Protein AF-A0A5C0ZS28-F1 (afdb_monomer)

Foldseek 3Di:
DPWDKDDDDPVCNVPDVTDTDDDDDAFDKDKDAQPQDKDKDAAQDDWAQDPPPRDIHHHRDIDIDGRDPHIDIGTRD

Structure (mmCIF, N/CA/C/O backbone):
data_AF-A0A5C0ZS28-F1
#
_entry.id   AF-A0A5C0ZS28-F1
#
loop_
_atom_site.group_PDB
_atom_site.id
_atom_site.type_symbol
_atom_site.label_atom_id
_atom_site.label_alt_id
_atom_site.label_comp_id
_atom_site.label_asym_id
_atom_site.label_entity_id
_atom_site.label_seq_id
_atom_site.pdbx_PDB_ins_code
_atom_site.Cartn_x
_atom_site.Cartn_y
_atom_site.Cartn_z
_atom_site.occupancy
_atom_site.B_iso_or_equiv
_atom_site.auth_seq_id
_atom_site.auth_comp_id
_atom_site.auth_asym_id
_atom_site.auth_atom_id
_atom_site.pdbx_PDB_model_num
ATOM 1 N N . MET A 1 1 ? 8.561 -4.138 12.104 1.00 48.47 1 MET A N 1
ATOM 2 C CA . MET A 1 1 ? 7.116 -4.358 11.879 1.00 48.47 1 MET A CA 1
ATOM 3 C C . MET A 1 1 ? 6.966 -5.613 11.050 1.00 48.47 1 MET A C 1
ATOM 5 O O . MET A 1 1 ? 7.736 -5.738 10.103 1.00 48.47 1 MET A O 1
ATOM 9 N N . PRO A 1 2 ? 6.0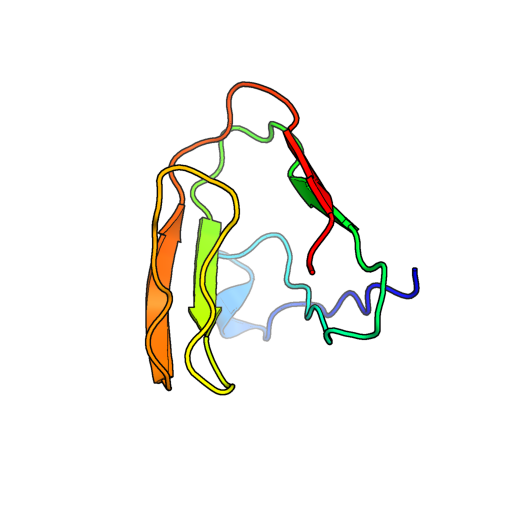71 -6.553 11.388 1.00 46.38 2 PRO A N 1
ATOM 10 C CA . PRO A 1 2 ? 5.833 -7.691 10.520 1.00 46.38 2 PRO A CA 1
ATOM 11 C C . PRO A 1 2 ? 4.939 -7.208 9.375 1.00 46.38 2 PRO A C 1
ATOM 13 O O . PRO A 1 2 ? 3.718 -7.234 9.474 1.00 46.38 2 PRO A O 1
ATOM 16 N N . PHE A 1 3 ? 5.554 -6.689 8.315 1.00 54.00 3 PHE A N 1
ATOM 17 C CA . PHE A 1 3 ? 4.877 -6.629 7.028 1.00 54.00 3 PHE A CA 1
ATOM 18 C C . PHE A 1 3 ? 4.705 -8.069 6.565 1.00 54.00 3 PHE A C 1
ATOM 20 O O . PHE A 1 3 ? 5.683 -8.817 6.492 1.00 54.00 3 PHE A O 1
ATOM 27 N N . GLU A 1 4 ? 3.470 -8.472 6.297 1.00 60.78 4 GLU A N 1
ATOM 28 C CA . GLU A 1 4 ? 3.221 -9.760 5.672 1.00 60.78 4 GLU A CA 1
ATOM 29 C C . GLU A 1 4 ? 3.222 -9.544 4.161 1.00 60.78 4 GLU A C 1
ATOM 31 O O . GLU A 1 4 ? 2.311 -8.938 3.593 1.00 60.78 4 GLU A O 1
ATOM 36 N N . TYR A 1 5 ? 4.318 -9.968 3.533 1.00 65.88 5 TYR A N 1
ATOM 37 C CA . TYR A 1 5 ? 4.416 -10.029 2.084 1.00 65.88 5 TYR A CA 1
ATOM 38 C C . TYR A 1 5 ? 3.647 -11.243 1.593 1.00 65.88 5 TYR A C 1
ATOM 40 O O . TYR A 1 5 ? 3.885 -12.364 2.047 1.00 65.88 5 TYR A O 1
ATOM 48 N N . PHE A 1 6 ? 2.801 -11.034 0.595 1.00 66.56 6 PHE A N 1
ATOM 49 C CA . PHE A 1 6 ? 2.157 -12.126 -0.115 1.00 66.56 6 PHE A CA 1
ATOM 50 C C . PHE A 1 6 ? 2.452 -12.020 -1.601 1.00 66.56 6 PHE A C 1
ATOM 52 O O . PHE A 1 6 ? 2.560 -10.929 -2.162 1.00 66.56 6 PHE A O 1
ATOM 59 N N . LYS A 1 7 ? 2.597 -13.177 -2.248 1.00 69.25 7 LYS A N 1
ATOM 60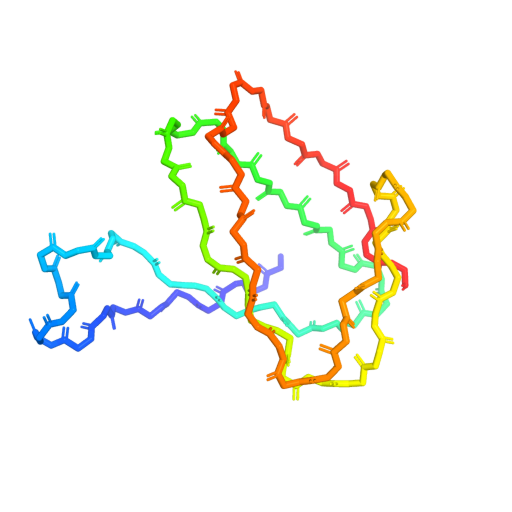 C CA . LYS A 1 7 ? 2.734 -13.229 -3.702 1.00 69.25 7 LYS A CA 1
ATOM 61 C C . LYS A 1 7 ? 1.364 -12.982 -4.346 1.00 69.25 7 LYS A C 1
ATOM 63 O O . LYS A 1 7 ? 0.374 -13.496 -3.823 1.00 69.25 7 LYS A O 1
ATOM 68 N N . PRO A 1 8 ? 1.303 -12.259 -5.477 1.00 67.62 8 PRO A N 1
ATOM 69 C CA . PRO A 1 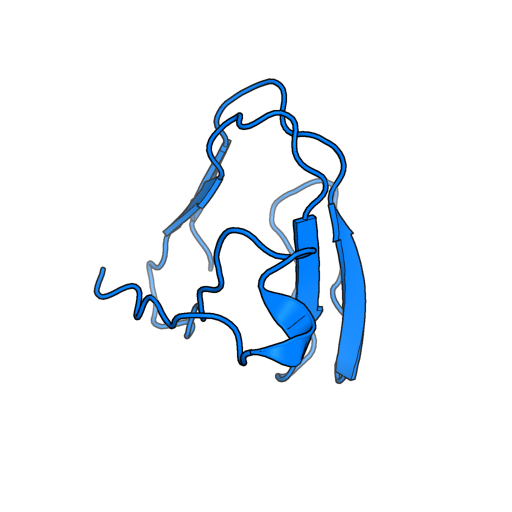8 ? 0.075 -12.151 -6.256 1.00 67.62 8 PRO A CA 1
ATOM 70 C C . PRO A 1 8 ? -0.428 -13.541 -6.667 1.00 67.62 8 PRO A C 1
ATOM 72 O O . PRO A 1 8 ? 0.377 -14.463 -6.858 1.00 67.62 8 PRO A O 1
ATOM 75 N N . CYS A 1 9 ? -1.743 -13.686 -6.858 1.00 76.75 9 CYS A N 1
ATOM 76 C CA . CYS A 1 9 ? -2.284 -14.850 -7.562 1.00 76.75 9 CYS A CA 1
ATOM 77 C C . CYS A 1 9 ? -1.741 -14.900 -9.001 1.00 76.75 9 CYS A C 1
ATOM 79 O O . CYS A 1 9 ? -1.246 -13.895 -9.520 1.00 76.75 9 CYS A O 1
ATOM 81 N N . GLU A 1 10 ? -1.798 -16.070 -9.642 1.00 78.50 10 GLU A N 1
ATOM 82 C CA . GLU A 1 10 ? -1.189 -16.287 -10.964 1.00 78.50 10 GLU A CA 1
ATOM 83 C C . GLU A 1 10 ? -1.657 -15.262 -12.006 1.00 78.50 10 GLU A C 1
ATOM 85 O O . GLU A 1 10 ? -0.847 -14.789 -12.801 1.00 78.50 10 GLU A O 1
ATOM 90 N N . GLU A 1 11 ? -2.926 -14.853 -11.954 1.00 83.38 11 GLU A N 1
ATOM 91 C CA . GLU A 1 11 ? -3.506 -13.882 -12.883 1.00 83.38 11 GLU A CA 1
ATOM 92 C C . GLU A 1 11 ? -2.933 -12.463 -12.724 1.00 83.38 11 GLU A C 1
ATOM 94 O O . GLU A 1 11 ? -2.902 -11.701 -13.690 1.00 83.38 11 GLU A O 1
ATOM 99 N N . LEU A 1 12 ? -2.463 -12.098 -11.527 1.00 77.50 12 LEU A N 1
ATOM 100 C CA . LEU A 1 12 ? -1.971 -10.750 -11.215 1.00 77.50 12 LEU A CA 1
ATOM 101 C C . LEU A 1 12 ? -0.448 -10.613 -11.304 1.00 77.50 12 LEU A C 1
ATOM 103 O O . LEU A 1 12 ? 0.059 -9.491 -11.354 1.00 77.50 12 LEU A O 1
ATOM 107 N N . LYS A 1 13 ? 0.292 -11.726 -11.375 1.00 78.00 13 LYS A N 1
ATOM 108 C CA . LYS A 1 13 ? 1.763 -11.730 -11.469 1.00 78.00 13 LYS A CA 1
ATOM 109 C C . LYS A 1 13 ? 2.356 -10.845 -12.574 1.00 78.00 13 LYS A C 1
ATOM 111 O O . LYS A 1 13 ? 3.404 -10.262 -12.313 1.00 78.00 13 LYS A O 1
ATOM 116 N N . PRO A 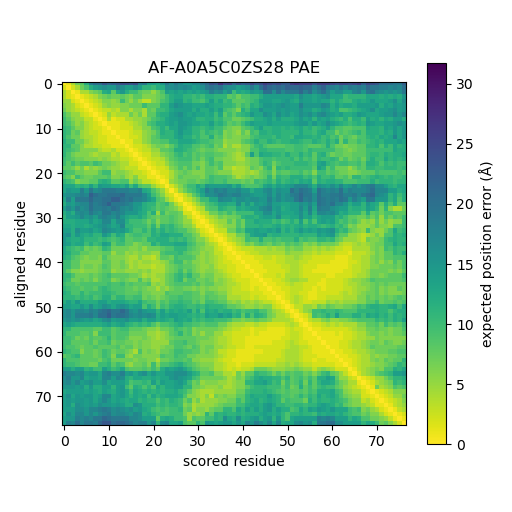1 14 ? 1.762 -10.724 -13.781 1.00 83.06 14 PRO A N 1
ATOM 117 C CA . PRO A 1 14 ? 2.331 -9.867 -14.825 1.00 83.06 14 PRO A CA 1
ATOM 118 C C . PRO A 1 14 ? 2.222 -8.369 -14.520 1.00 83.06 14 PRO A C 1
ATOM 120 O O . PRO A 1 14 ? 2.905 -7.572 -15.157 1.00 83.06 14 PRO A O 1
ATOM 123 N N . TYR A 1 15 ? 1.341 -7.986 -13.593 1.00 77.38 15 TYR A N 1
ATOM 124 C CA . TYR A 1 15 ? 0.955 -6.595 -13.360 1.00 77.38 15 TYR A CA 1
ATOM 125 C C . TYR A 1 15 ? 1.417 -6.068 -12.006 1.00 77.38 15 TYR A C 1
ATOM 127 O O . TYR A 1 15 ? 1.617 -4.866 -11.860 1.00 77.38 15 TYR A O 1
ATOM 135 N N . ILE A 1 16 ? 1.569 -6.948 -11.013 1.00 76.19 16 ILE A N 1
ATOM 136 C CA . ILE A 1 16 ? 1.813 -6.545 -9.631 1.00 76.19 16 ILE A CA 1
ATOM 137 C C . ILE A 1 16 ? 3.048 -7.263 -9.116 1.00 76.19 16 ILE A C 1
ATOM 139 O O . ILE A 1 16 ? 3.054 -8.478 -8.937 1.00 76.19 16 ILE A O 1
ATOM 143 N N . HIS A 1 17 ? 4.103 -6.488 -8.874 1.00 70.06 17 HIS A N 1
ATOM 144 C CA . HIS A 1 17 ? 5.369 -7.015 -8.379 1.00 70.06 17 HIS A CA 1
ATOM 145 C C . HIS A 1 17 ? 5.277 -7.460 -6.916 1.00 70.06 17 HIS A C 1
ATOM 147 O O . HIS A 1 17 ? 5.870 -8.475 -6.551 1.00 70.06 17 HIS A O 1
ATOM 153 N N . SER A 1 18 ? 4.509 -6.734 -6.099 1.00 68.06 18 SER A N 1
ATOM 154 C CA . SER A 1 18 ? 4.435 -6.945 -4.654 1.00 68.06 18 SER A CA 1
ATOM 155 C C . SER A 1 18 ? 3.081 -6.525 -4.089 1.00 68.06 18 SER A C 1
ATOM 157 O O . SER A 1 18 ? 2.481 -5.562 -4.552 1.00 68.06 18 SER A O 1
ATOM 159 N N . TYR A 1 19 ? 2.645 -7.228 -3.043 1.00 71.00 19 TYR A N 1
ATOM 160 C CA . TYR A 1 19 ? 1.523 -6.844 -2.190 1.00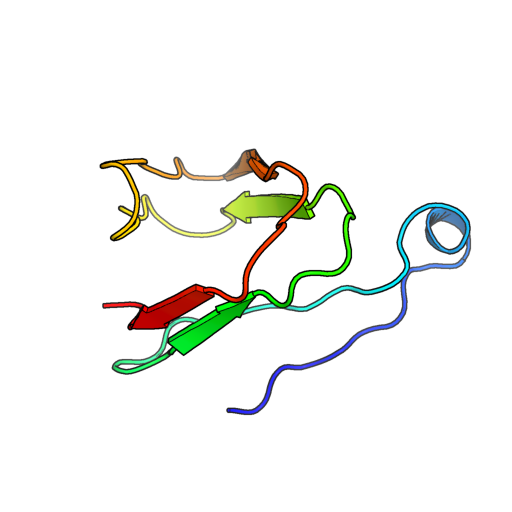 71.00 19 TYR A CA 1
ATOM 161 C C . TYR A 1 19 ? 1.964 -6.844 -0.728 1.00 71.00 19 TYR A C 1
ATOM 163 O O . TYR A 1 19 ? 2.685 -7.744 -0.286 1.00 71.00 19 TYR A O 1
ATOM 171 N N . TRP A 1 20 ? 1.470 -5.873 0.033 1.00 69.69 20 TRP A N 1
ATOM 172 C CA . TRP A 1 20 ? 1.609 -5.818 1.483 1.00 69.69 20 TRP A CA 1
ATOM 173 C C . TRP A 1 20 ? 0.297 -5.351 2.111 1.00 69.69 20 TRP A C 1
ATOM 175 O O . TRP A 1 20 ? -0.475 -4.608 1.512 1.00 69.69 20 TRP A O 1
ATOM 185 N N . THR A 1 21 ? 0.026 -5.811 3.329 1.00 69.81 21 THR A N 1
ATOM 186 C CA . THR A 1 21 ? -1.072 -5.292 4.151 1.00 69.81 21 THR A CA 1
ATOM 187 C C . THR A 1 21 ? -0.482 -4.590 5.359 1.00 69.81 21 THR A C 1
ATOM 189 O O . THR A 1 21 ? 0.298 -5.186 6.104 1.00 69.81 21 THR A O 1
ATOM 192 N N . LEU A 1 22 ? -0.891 -3.345 5.584 1.00 66.25 22 LEU A N 1
ATOM 193 C CA . LEU A 1 22 ? -0.617 -2.646 6.829 1.00 66.25 22 LEU A CA 1
ATOM 194 C C . LEU A 1 22 ? -1.838 -2.758 7.744 1.00 66.25 22 LEU A C 1
ATOM 196 O O . LEU A 1 22 ? -2.948 -2.394 7.366 1.00 66.25 22 LEU A O 1
ATOM 200 N N . LYS A 1 23 ? -1.637 -3.270 8.958 1.00 66.44 23 LYS A N 1
ATOM 201 C CA . LYS A 1 23 ? -2.653 -3.262 10.015 1.00 66.44 23 LYS A CA 1
ATOM 202 C C . LYS A 1 23 ? -2.225 -2.235 11.055 1.00 66.44 23 LYS A C 1
ATOM 204 O O . LYS A 1 23 ? -1.174 -2.396 11.672 1.00 66.44 23 LYS A O 1
ATOM 209 N N . GLY A 1 24 ? -3.013 -1.174 11.211 1.00 57.12 24 GLY A N 1
ATOM 210 C CA . GLY A 1 24 ? -2.734 -0.106 12.165 1.00 57.12 24 GLY A CA 1
ATOM 211 C C . GLY A 1 24 ? -2.735 -0.628 13.603 1.00 57.12 24 GLY A C 1
ATOM 212 O O . GLY A 1 24 ? -3.767 -1.025 14.133 1.00 57.12 24 GLY A O 1
ATOM 213 N N . THR A 1 25 ? -1.574 -0.614 14.245 1.00 54.16 25 THR A N 1
ATOM 214 C CA . THR A 1 25 ? -1.435 -0.636 15.707 1.00 54.16 25 THR A CA 1
ATOM 215 C C . THR A 1 25 ? -0.610 0.587 16.090 1.00 54.16 25 THR A C 1
ATOM 217 O O . THR A 1 25 ? 0.337 0.893 15.364 1.00 54.16 25 THR A O 1
ATOM 220 N N . ASN A 1 26 ? -0.952 1.279 17.186 1.00 52.06 26 ASN A N 1
ATOM 221 C CA . ASN A 1 26 ? -0.302 2.522 17.637 1.00 52.06 26 ASN A CA 1
ATOM 222 C C . ASN A 1 26 ? 1.213 2.552 17.354 1.00 52.06 26 ASN A C 1
ATOM 224 O O . ASN A 1 26 ? 1.959 1.725 17.880 1.00 52.06 26 ASN A O 1
ATOM 228 N N . GLY A 1 27 ? 1.672 3.532 16.567 1.00 50.72 27 GLY A N 1
ATOM 229 C CA . GLY A 1 27 ? 3.092 3.696 16.234 1.00 50.72 27 GLY A CA 1
ATOM 230 C C . GLY A 1 27 ? 3.575 2.901 15.017 1.00 50.72 27 GLY A C 1
ATOM 231 O O . GLY A 1 27 ? 4.775 2.643 14.906 1.00 50.72 27 GLY A O 1
ATOM 232 N N . ALA A 1 28 ? 2.674 2.515 14.111 1.00 54.50 28 ALA A N 1
ATOM 233 C CA . ALA A 1 28 ? 3.051 2.028 12.790 1.00 54.50 28 ALA A CA 1
ATOM 234 C C . ALA A 1 28 ? 3.708 3.158 11.976 1.00 54.50 28 ALA A C 1
ATOM 236 O O . ALA A 1 28 ? 3.364 4.327 12.133 1.00 54.50 28 ALA A O 1
ATOM 237 N N . TYR A 1 29 ? 4.679 2.812 11.136 1.00 51.66 29 TYR A N 1
ATOM 238 C CA . TYR A 1 29 ? 5.288 3.736 10.189 1.00 51.66 29 TYR A CA 1
ATOM 239 C C . TYR A 1 29 ? 5.078 3.172 8.787 1.00 51.66 29 TYR A C 1
ATOM 241 O O . TYR A 1 29 ? 5.362 1.996 8.552 1.00 51.66 29 TYR A O 1
ATOM 249 N N . GLU A 1 30 ? 4.589 4.000 7.875 1.00 59.94 30 GLU A N 1
ATOM 250 C CA . GLU A 1 30 ? 4.626 3.720 6.448 1.00 59.94 30 GLU A CA 1
ATOM 251 C C . GLU A 1 30 ? 5.995 4.134 5.920 1.00 59.94 30 GLU A C 1
ATOM 253 O O . GLU A 1 30 ? 6.452 5.259 6.138 1.00 59.94 30 GLU A O 1
ATOM 258 N N . VAL A 1 31 ? 6.670 3.189 5.267 1.00 58.84 31 VAL A N 1
ATOM 259 C CA . VAL A 1 31 ? 7.870 3.471 4.487 1.00 58.84 31 VAL A CA 1
ATOM 260 C C . VAL A 1 31 ? 7.537 3.146 3.052 1.00 58.84 31 VAL A C 1
ATOM 262 O O . VAL A 1 31 ? 7.380 1.974 2.709 1.00 58.84 31 VAL A O 1
ATOM 265 N N . PHE A 1 32 ? 7.441 4.182 2.232 1.00 64.69 32 PHE A N 1
ATOM 266 C CA . PHE A 1 32 ? 7.349 4.002 0.799 1.00 64.69 32 PHE A CA 1
ATOM 267 C C . PHE A 1 32 ? 8.714 4.281 0.175 1.00 64.69 32 PHE A C 1
ATOM 269 O O . PHE A 1 32 ? 9.315 5.336 0.404 1.00 64.69 32 PHE A O 1
ATOM 276 N N . TYR A 1 33 ? 9.228 3.307 -0.572 1.00 62.31 33 TYR A N 1
ATOM 277 C CA . TYR A 1 33 ? 10.514 3.417 -1.248 1.00 62.31 33 TYR A CA 1
ATOM 278 C C . TYR A 1 33 ? 10.312 3.929 -2.676 1.00 62.31 33 TYR A C 1
ATOM 280 O O . TYR A 1 33 ? 9.347 3.537 -3.324 1.00 62.31 33 TYR A O 1
ATOM 288 N N . PRO A 1 34 ? 11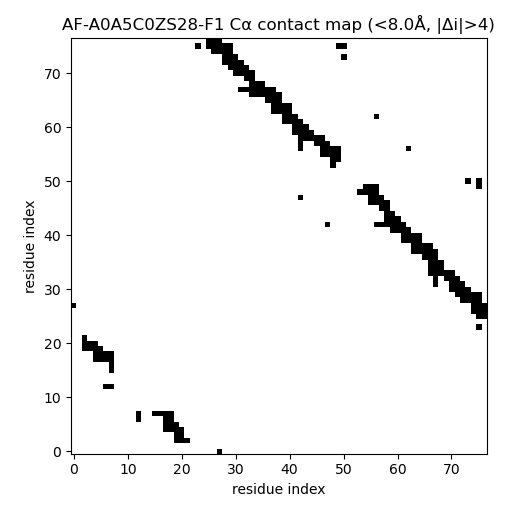.221 4.771 -3.191 1.00 62.38 34 PRO A N 1
ATOM 289 C CA . PRO A 1 34 ? 11.148 5.240 -4.560 1.00 62.38 34 PRO A CA 1
ATOM 290 C C . PRO A 1 34 ? 11.507 4.090 -5.498 1.00 62.38 34 PRO A C 1
ATOM 292 O O . PRO A 1 34 ? 12.674 3.727 -5.647 1.00 62.38 34 PRO A O 1
ATOM 295 N N . ASP A 1 35 ? 10.491 3.498 -6.106 1.00 69.44 35 ASP A N 1
ATOM 296 C CA . ASP A 1 35 ? 10.617 2.398 -7.060 1.00 69.44 35 ASP A CA 1
ATOM 297 C C . ASP A 1 35 ? 10.121 2.786 -8.462 1.00 69.44 35 ASP A C 1
ATOM 299 O O . ASP A 1 35 ? 10.121 1.960 -9.376 1.00 69.44 35 ASP A O 1
ATOM 303 N N . THR A 1 36 ? 9.735 4.055 -8.649 1.00 69.88 36 THR A N 1
ATOM 304 C CA . THR A 1 36 ? 9.150 4.619 -9.878 1.00 69.88 36 THR A CA 1
ATOM 305 C C . THR A 1 36 ? 7.840 3.959 -10.329 1.00 69.88 36 THR A C 1
ATOM 307 O O . THR A 1 36 ? 7.368 4.226 -11.437 1.00 69.88 36 THR A O 1
ATOM 310 N N . CYS A 1 37 ? 7.232 3.125 -9.485 1.00 74.56 37 CYS A N 1
ATOM 311 C CA . CYS A 1 37 ? 5.989 2.422 -9.765 1.00 74.56 37 CYS A CA 1
ATOM 312 C C . CYS A 1 37 ? 4.779 3.223 -9.282 1.00 74.56 37 CYS A C 1
ATOM 314 O O . CYS A 1 37 ? 4.860 4.028 -8.362 1.00 74.56 37 CYS A O 1
ATOM 316 N N . VAL A 1 38 ? 3.637 3.002 -9.931 1.00 77.88 38 VAL A N 1
ATOM 317 C CA . VAL A 1 38 ? 2.344 3.507 -9.456 1.00 77.88 38 VAL A CA 1
ATOM 318 C C . VAL A 1 38 ? 1.810 2.527 -8.422 1.00 77.88 38 VAL A C 1
ATOM 320 O O . VAL A 1 38 ? 1.688 1.336 -8.714 1.00 77.88 38 VAL A O 1
ATOM 323 N N . ASP A 1 39 ? 1.437 3.043 -7.258 1.00 77.12 39 ASP A N 1
ATOM 324 C CA . ASP A 1 39 ? 0.840 2.257 -6.187 1.00 77.12 39 ASP A CA 1
ATOM 325 C C . ASP A 1 39 ? -0.686 2.294 -6.266 1.00 77.12 39 ASP A C 1
ATOM 327 O O . ASP A 1 39 ? -1.297 3.315 -6.593 1.00 77.12 39 ASP A O 1
ATOM 331 N N . ILE A 1 40 ? -1.322 1.179 -5.911 1.00 82.44 40 ILE A N 1
ATOM 332 C CA . ILE A 1 40 ? -2.767 1.121 -5.686 1.00 82.44 40 ILE A CA 1
ATOM 333 C C . ILE A 1 40 ? -2.994 0.928 -4.192 1.00 82.44 40 ILE A C 1
ATOM 335 O O . ILE A 1 40 ? -2.634 -0.106 -3.631 1.00 82.44 40 ILE A O 1
ATOM 339 N N . VAL A 1 41 ? -3.631 1.905 -3.556 1.00 80.69 41 VAL A N 1
ATOM 340 C CA . VAL A 1 41 ? -3.972 1.860 -2.131 1.00 80.69 41 VAL A CA 1
ATOM 341 C C . VAL A 1 41 ? -5.466 1.620 -1.992 1.00 80.69 41 VAL A C 1
ATOM 343 O O . VAL A 1 41 ? -6.268 2.351 -2.565 1.00 80.69 4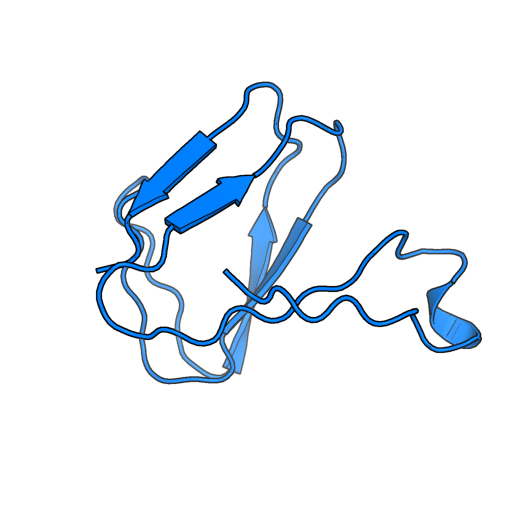1 VAL A O 1
ATOM 346 N N . VAL A 1 42 ? -5.858 0.607 -1.222 1.00 84.56 42 VAL A N 1
ATOM 347 C CA . VAL A 1 42 ? -7.270 0.293 -0.966 1.00 84.56 42 VAL A CA 1
ATOM 348 C C . VAL A 1 42 ? -7.546 0.410 0.524 1.00 84.56 42 VAL A C 1
ATOM 350 O O . VAL A 1 42 ? -6.965 -0.328 1.320 1.00 84.56 42 VAL A O 1
ATOM 353 N N . ASN A 1 43 ? -8.452 1.311 0.909 1.00 86.44 43 ASN A N 1
ATOM 354 C CA . ASN A 1 43 ? -8.886 1.400 2.298 1.00 86.44 43 ASN A CA 1
ATOM 355 C C . ASN A 1 43 ? -10.019 0.401 2.560 1.00 86.44 43 ASN A C 1
ATOM 357 O O . ASN A 1 43 ? -11.156 0.610 2.145 1.00 86.44 43 ASN A O 1
ATOM 361 N N . MET A 1 44 ? -9.710 -0.680 3.270 1.00 84.19 44 MET A N 1
ATOM 362 C CA . MET A 1 44 ? -10.690 -1.701 3.665 1.00 84.19 44 MET A CA 1
ATOM 363 C C . MET A 1 44 ? -11.285 -1.465 5.064 1.00 84.19 44 MET A C 1
ATOM 365 O O . MET A 1 44 ? -12.124 -2.251 5.501 1.00 84.19 44 MET A O 1
ATOM 369 N N . GLY A 1 45 ? -10.827 -0.434 5.780 1.00 83.62 45 GLY A N 1
ATOM 370 C CA . GLY A 1 45 ? -11.257 -0.098 7.135 1.00 83.62 45 GLY A CA 1
ATOM 371 C C . GLY A 1 45 ? -12.124 1.158 7.194 1.00 83.62 45 GLY A C 1
ATOM 372 O O . GLY A 1 45 ? -12.738 1.567 6.207 1.00 83.62 45 GLY A O 1
ATOM 373 N N . ASP A 1 46 ? -12.166 1.765 8.378 1.00 86.38 46 ASP A N 1
ATOM 374 C CA . ASP A 1 46 ? -12.828 3.048 8.592 1.00 86.38 46 ASP A CA 1
ATOM 375 C C . ASP A 1 46 ? -12.088 4.193 7.890 1.00 86.38 46 ASP A C 1
ATOM 377 O O . ASP A 1 46 ? -10.966 4.057 7.394 1.00 86.38 46 ASP A O 1
ATOM 381 N N . ARG A 1 47 ? -12.741 5.355 7.858 1.00 85.94 47 ARG A N 1
ATOM 382 C CA . ARG A 1 47 ? -12.186 6.587 7.306 1.00 85.94 47 ARG A CA 1
ATOM 383 C C . ARG A 1 47 ? -10.826 6.890 7.936 1.00 85.94 47 ARG A C 1
ATOM 385 O O . ARG A 1 47 ? -10.729 7.033 9.153 1.00 85.94 47 ARG A O 1
ATOM 392 N N . PHE A 1 48 ? -9.805 7.046 7.100 1.00 80.81 48 PHE A N 1
ATOM 393 C CA . PHE A 1 48 ? -8.432 7.276 7.538 1.00 80.81 48 PHE A CA 1
ATOM 394 C C . PHE A 1 48 ? -7.904 8.592 6.968 1.00 80.81 48 PHE A C 1
ATOM 396 O O . PHE A 1 48 ? -7.889 8.789 5.755 1.00 80.81 48 PHE A O 1
ATOM 403 N N . ALA A 1 49 ? -7.492 9.511 7.841 1.00 81.12 49 ALA A N 1
ATOM 404 C CA . ALA A 1 49 ? -6.854 10.756 7.431 1.00 81.12 49 ALA A CA 1
ATOM 405 C C . ALA A 1 49 ? -5.340 10.546 7.376 1.00 81.12 49 ALA A C 1
ATOM 407 O O . ALA A 1 49 ? -4.725 10.213 8.388 1.00 81.12 49 ALA A O 1
ATOM 408 N N . THR A 1 50 ? -4.745 10.747 6.205 1.00 72.88 50 THR A N 1
ATOM 409 C CA . THR A 1 50 ? -3.296 10.645 6.041 1.00 72.88 50 THR A CA 1
ATOM 410 C C . THR A 1 50 ? -2.626 11.912 6.564 1.00 72.88 50 THR A C 1
ATOM 412 O O . THR A 1 50 ? -3.154 13.016 6.418 1.00 72.88 50 THR A O 1
ATOM 415 N N . SER A 1 51 ? -1.421 11.786 7.119 1.00 67.56 51 SER A N 1
ATOM 416 C CA . SER A 1 51 ? -0.574 12.937 7.470 1.00 67.56 51 SER A CA 1
ATOM 417 C C . SER A 1 51 ? -0.147 13.750 6.244 1.00 67.56 51 SER A C 1
ATOM 419 O O . SER A 1 51 ? 0.048 14.963 6.340 1.00 67.56 51 SER A O 1
ATOM 421 N N . GLN A 1 52 ? -0.060 13.107 5.078 1.00 62.38 52 GLN A N 1
ATOM 422 C CA . GLN A 1 52 ? 0.239 13.761 3.809 1.00 62.38 52 GLN A CA 1
ATOM 423 C C . GLN A 1 52 ? -0.964 14.498 3.2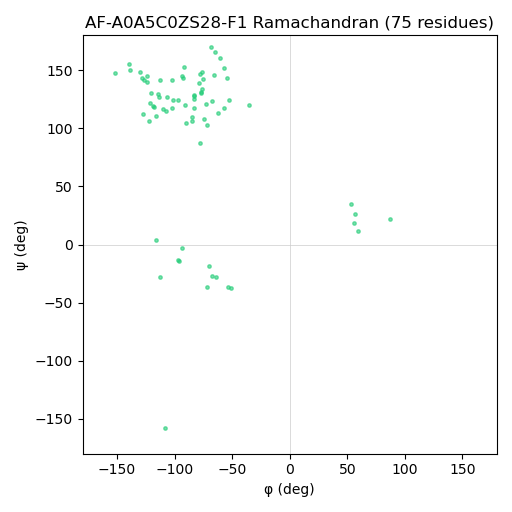28 1.00 62.38 52 GLN A C 1
ATOM 425 O O . GLN A 1 52 ? -2.047 13.939 3.068 1.00 62.38 52 GLN A O 1
ATOM 430 N N . GLN A 1 53 ? -0.736 15.759 2.852 1.00 64.50 53 GLN A N 1
ATOM 431 C CA . GLN A 1 53 ? -1.585 16.550 1.951 1.00 64.50 53 GLN A CA 1
ATOM 432 C C . GLN A 1 53 ? -3.070 16.686 2.351 1.00 64.50 53 GLN A C 1
ATOM 434 O O . GLN A 1 53 ? -3.887 17.070 1.516 1.00 64.50 53 GLN A O 1
ATOM 439 N N . ASN A 1 54 ? -3.427 16.428 3.617 1.00 69.56 54 ASN A N 1
ATOM 440 C CA . ASN A 1 54 ? -4.817 16.390 4.095 1.00 69.56 54 ASN A CA 1
ATOM 441 C C . ASN A 1 54 ? -5.717 15.456 3.263 1.00 69.56 54 ASN A C 1
ATOM 443 O O . ASN A 1 54 ? -6.897 15.748 3.048 1.00 69.56 54 ASN A O 1
ATOM 447 N N . ILE A 1 55 ? -5.163 14.348 2.767 1.00 79.25 55 ILE A N 1
ATOM 448 C CA . ILE A 1 55 ? -5.935 13.355 2.026 1.00 79.25 55 ILE A CA 1
ATOM 449 C C . ILE A 1 55 ? -6.702 12.488 3.024 1.00 79.25 55 ILE A C 1
ATOM 451 O O . ILE A 1 55 ? -6.211 12.111 4.089 1.00 79.25 55 ILE A O 1
ATOM 455 N N . VAL A 1 56 ? -7.947 12.185 2.678 1.00 85.06 56 VAL A N 1
ATOM 456 C CA . VAL A 1 56 ? -8.804 11.310 3.468 1.00 85.06 56 VAL A CA 1
ATOM 457 C C . VAL A 1 56 ? -9.151 10.096 2.624 1.00 85.06 56 VAL A C 1
ATOM 459 O O . VAL A 1 56 ? -9.759 10.223 1.560 1.00 85.06 56 VAL A O 1
ATOM 462 N N . LEU A 1 57 ? -8.745 8.925 3.106 1.00 86.69 57 LEU A N 1
ATOM 463 C CA . LEU A 1 57 ? -9.090 7.644 2.516 1.00 86.69 57 LEU A CA 1
ATOM 464 C C . LEU A 1 57 ? -10.450 7.215 3.065 1.00 86.69 57 LEU A C 1
ATOM 466 O O . LEU A 1 57 ? -10.594 6.873 4.240 1.00 86.69 57 LEU A O 1
ATOM 470 N N . GLU A 1 58 ? -11.459 7.245 2.211 1.00 92.75 58 GLU A N 1
ATOM 471 C CA . GLU A 1 58 ? -12.815 6.819 2.519 1.00 92.75 58 GLU A CA 1
ATOM 472 C C . GLU A 1 58 ? -12.906 5.281 2.528 1.00 92.75 58 GLU A C 1
ATOM 474 O O . GLU A 1 58 ? -12.171 4.612 1.790 1.00 92.75 58 GLU A O 1
ATOM 479 N N . PRO A 1 59 ? -13.791 4.696 3.354 1.00 91.00 59 PRO A N 1
ATOM 480 C CA . PRO A 1 59 ? -13.980 3.251 3.410 1.00 91.00 59 PRO A CA 1
ATOM 481 C C . PRO A 1 59 ? -14.290 2.642 2.038 1.00 91.00 59 PRO A C 1
ATOM 483 O O . PRO A 1 59 ? -15.024 3.221 1.237 1.00 91.00 59 PRO A O 1
ATOM 486 N N . GLN A 1 60 ? -13.762 1.444 1.787 1.00 90.50 60 GLN A N 1
ATOM 487 C CA . GLN A 1 60 ? -13.986 0.641 0.576 1.00 90.50 60 GLN A CA 1
ATOM 488 C C . GLN A 1 60 ? -13.618 1.357 -0.734 1.00 90.50 60 GLN A C 1
ATOM 490 O O . GLN A 1 60 ? -14.165 1.051 -1.793 1.00 90.50 60 GLN A O 1
ATOM 495 N N . THR A 1 61 ? -12.686 2.308 -0.670 1.00 90.56 61 THR A N 1
ATOM 496 C CA . THR A 1 61 ? -12.264 3.108 -1.823 1.00 90.56 61 THR A CA 1
ATOM 497 C C . THR A 1 61 ? -10.822 2.785 -2.211 1.00 90.56 61 THR A C 1
ATOM 499 O O . THR A 1 61 ? -9.967 2.553 -1.352 1.00 90.56 61 THR A O 1
ATOM 502 N N . ALA A 1 62 ? -10.565 2.757 -3.521 1.00 88.75 62 ALA A N 1
ATOM 503 C CA . ALA A 1 62 ? -9.238 2.584 -4.098 1.00 88.75 62 ALA A CA 1
ATOM 504 C C . ALA A 1 62 ? -8.678 3.924 -4.593 1.00 88.75 62 ALA A C 1
ATOM 506 O O . ALA A 1 62 ? -9.397 4.737 -5.176 1.00 88.75 62 ALA A O 1
ATOM 507 N N . TYR A 1 63 ? -7.382 4.117 -4.391 1.00 85.62 63 TYR A N 1
ATOM 508 C CA . TYR A 1 63 ? -6.630 5.324 -4.704 1.00 85.62 63 TYR A CA 1
ATOM 509 C C . TYR A 1 63 ? -5.383 4.956 -5.501 1.00 85.62 63 TYR A C 1
ATOM 511 O O . TYR A 1 63 ? -4.809 3.886 -5.304 1.00 85.62 63 TYR A O 1
ATOM 519 N N . LEU A 1 64 ? -4.960 5.857 -6.386 1.00 82.06 64 LEU A N 1
ATOM 520 C CA . LEU A 1 64 ? -3.702 5.730 -7.114 1.00 82.06 64 LEU A CA 1
ATOM 521 C C . LEU A 1 64 ? -2.663 6.650 -6.478 1.00 82.06 64 LEU A C 1
ATOM 523 O O . LEU A 1 64 ? -2.839 7.870 -6.464 1.00 82.06 64 LEU A O 1
ATOM 527 N N . GLY A 1 65 ? -1.593 6.055 -5.960 1.00 76.06 65 GLY A N 1
ATOM 528 C CA . GLY A 1 65 ? -0.377 6.754 -5.570 1.00 76.06 65 GLY A CA 1
ATOM 529 C C . GLY A 1 65 ? 0.508 6.947 -6.798 1.00 76.06 65 GLY A C 1
ATOM 530 O O . GLY A 1 65 ? 0.752 6.003 -7.548 1.00 76.06 65 GLY A O 1
ATOM 531 N N . GLY A 1 66 ? 0.949 8.180 -7.048 1.00 71.00 66 GLY A N 1
ATOM 532 C CA . GLY A 1 66 ? 1.889 8.459 -8.134 1.00 71.00 66 GLY A CA 1
ATOM 533 C C . GLY A 1 66 ? 3.252 7.801 -7.904 1.00 71.00 66 GLY A C 1
ATOM 534 O O . GLY A 1 66 ? 3.569 7.401 -6.788 1.00 71.00 66 GLY A O 1
ATOM 535 N N . ALA A 1 67 ? 4.070 7.745 -8.959 1.00 71.50 67 ALA A N 1
ATOM 536 C CA . ALA A 1 67 ? 5.431 7.231 -8.866 1.00 71.50 67 ALA A CA 1
ATOM 537 C C . ALA A 1 67 ? 6.246 8.004 -7.828 1.00 71.50 67 ALA A C 1
ATOM 539 O O . ALA A 1 67 ? 6.482 9.207 -7.973 1.00 71.50 67 ALA A O 1
ATOM 540 N N . LEU A 1 68 ? 6.688 7.298 -6.792 1.00 70.25 68 LEU A N 1
ATOM 541 C CA . LEU A 1 68 ? 7.537 7.876 -5.765 1.00 70.25 68 LEU A CA 1
ATOM 542 C C . LEU A 1 68 ? 8.935 8.099 -6.327 1.00 70.25 68 LEU A C 1
ATOM 544 O O . LEU A 1 68 ? 9.610 7.172 -6.778 1.00 70.25 68 LEU A O 1
ATOM 548 N N . THR A 1 69 ? 9.372 9.354 -6.297 1.00 70.75 69 THR A N 1
ATOM 549 C CA . THR A 1 69 ? 10.725 9.759 -6.698 1.00 70.75 69 THR A CA 1
ATOM 550 C C . THR A 1 69 ? 11.671 9.881 -5.508 1.00 70.75 69 THR A C 1
ATOM 552 O O . THR A 1 69 ? 12.883 9.928 -5.696 1.00 70.75 69 THR A O 1
ATOM 555 N N . GLU A 1 70 ? 11.134 9.913 -4.286 1.00 69.62 70 GLU A N 1
ATOM 556 C CA . GLU A 1 70 ? 11.881 10.012 -3.031 1.00 69.62 70 GLU A CA 1
ATOM 557 C C . GLU A 1 70 ? 11.253 9.102 -1.963 1.00 69.62 70 GLU A C 1
ATOM 559 O O . GLU A 1 70 ? 10.071 8.766 -2.041 1.00 69.62 70 GLU A O 1
ATOM 564 N N . ALA A 1 71 ? 12.049 8.677 -0.976 1.00 65.19 71 ALA A N 1
ATOM 565 C CA . ALA A 1 71 ? 11.562 7.839 0.119 1.00 65.19 71 ALA A CA 1
ATOM 566 C C . ALA A 1 71 ? 10.759 8.664 1.127 1.00 65.19 71 ALA A C 1
ATOM 568 O O . ALA A 1 71 ? 11.224 9.708 1.589 1.00 65.19 71 ALA A O 1
ATOM 569 N N . ILE A 1 72 ? 9.597 8.149 1.521 1.00 68.06 72 ILE A N 1
ATOM 570 C CA . ILE A 1 72 ? 8.714 8.791 2.493 1.00 68.06 72 ILE A CA 1
ATOM 571 C C . ILE A 1 72 ? 8.640 7.919 3.745 1.00 68.06 72 ILE A C 1
ATOM 573 O O . ILE A 1 72 ? 8.399 6.716 3.655 1.00 68.06 72 ILE A O 1
ATOM 577 N N . TYR A 1 73 ? 8.854 8.537 4.908 1.00 63.75 73 TYR A N 1
ATOM 578 C CA . TYR A 1 73 ? 8.788 7.892 6.219 1.00 63.75 73 TYR A CA 1
ATOM 579 C C . TYR A 1 73 ? 7.756 8.619 7.070 1.00 63.75 73 TYR A C 1
ATOM 581 O O . TYR A 1 73 ? 8.025 9.718 7.555 1.00 63.75 73 TYR A O 1
ATOM 589 N N . GLU A 1 74 ? 6.592 8.014 7.284 1.00 62.06 74 GLU A N 1
ATOM 590 C CA . GLU A 1 74 ? 5.539 8.648 8.074 1.00 62.06 74 GLU A CA 1
ATOM 591 C C . GLU A 1 74 ? 5.013 7.757 9.171 1.00 62.06 74 GLU A C 1
ATOM 593 O O . GLU A 1 74 ? 4.886 6.548 9.021 1.00 62.06 74 GLU A O 1
ATOM 598 N N . LYS A 1 75 ? 4.702 8.385 10.302 1.00 58.72 75 LYS A N 1
ATOM 599 C CA . LYS A 1 75 ? 4.059 7.724 11.423 1.00 58.72 75 LYS A CA 1
ATOM 600 C C . LYS A 1 75 ? 2.556 7.692 11.164 1.00 58.72 75 LYS A C 1
ATOM 602 O O . LYS A 1 75 ? 1.915 8.736 11.139 1.00 58.72 75 LYS A O 1
ATOM 607 N N . VAL A 1 76 ? 2.009 6.493 11.050 1.00 56.03 76 VAL A N 1
ATOM 608 C CA . VAL A 1 76 ? 0.572 6.232 11.032 1.00 56.03 76 VAL A CA 1
ATOM 609 C C . VAL A 1 76 ? 0.069 6.396 12.469 1.00 56.03 76 VAL A C 1
ATOM 611 O O . VAL A 1 76 ? 0.428 5.611 13.357 1.00 56.03 76 VAL A O 1
ATOM 614 N N . SER A 1 77 ? -0.664 7.484 12.721 1.00 54.34 77 SER A N 1
ATOM 615 C CA . SER A 1 77 ? -1.281 7.808 14.016 1.00 54.34 77 SER A CA 1
ATOM 616 C C . SER A 1 77 ? -2.682 7.239 14.138 1.00 54.34 77 SER A C 1
ATOM 618 O O . SER A 1 77 ? -3.458 7.462 13.183 1.00 54.34 77 SER A O 1
#

Radius of gyration: 13.03 Å; Cα contacts (8 Å, |Δi|>4): 118; chains: 1; bounding box: 26×33×32 Å

Sequence (77 aa):
MPFEYFKPCEELKPYIHSYWTLKGTNGAYEVFYPDTCVDIVVNMGDRFATSQQNIVLEPQTAYLGGALTEAIYEKVS

Nearest PDB structures (foldseek):
  5f7s-assembly2_B  TM=5.707E-01  e=6.347E+00  Trueperella pyogenes
  5i0e-assembly1_B  TM=5.748E-01  e=6.347E+00  Trueperella pyogenes
  5f7s-assembly1_A  TM=5.675E-01  e=7.124E+00  Trueperella pyogenes
  5i0f-assembly1_B  TM=5.733E-01  e=7.124E+00  Trueperella pyogenes

Solvent-accessible surface area (backbone atoms only — not comparable to full-atom values): 5056 Å² total; per-residue (Å²): 129,89,70,53,74,47,82,59,57,84,90,42,49,93,79,42,94,76,47,75,60,87,77,93,51,95,77,36,64,51,73,48,70,51,73,66,48,71,43,80,48,70,34,83,51,74,73,41,73,45,90,60,89,77,41,68,45,48,54,78,37,76,45,78,43,70,54,34,86,57,71,44,81,45,75,49,125

Mean predicted aligned error: 9.02 Å

pLDDT: mean 71.31, std 11.42, range [46.38, 92.75]

Secondary structure (DSSP, 8-state):
---EEEPPPTTTTTT-S-EEE----TTEEEE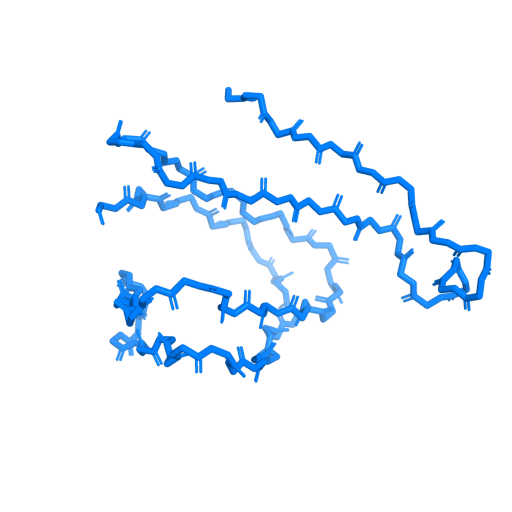E---SPPEEEEE-SS-EE-SSTT-EE-TTEEEEEPPPSS-EEEEE-